Protein AF-A0A382GUJ1-F1 (afdb_monomer)

Radius of gyration: 20.46 Å; Cα contacts (8 Å, |Δi|>4): 20; chains: 1; bounding box: 42×28×60 Å

Sequence (124 aa):
MKSEKRFNHMLEGPVGSTLLRLAFPMMMGIVSVMLINIVDTFYIGQLGVRELAAISFTFPVISTLMSLAFGVGIGTSAVLSRAIGKGHLVRVRQLTTHSLLLIALGMVFISFLGMITLNPLFRA

Secondary structure (DSSP, 8-state):
-HHHHHHHHHHHS-HHHHHHHHHHHHHHHHHHHHHHHHHHHHHHHHH-HHHHHHHHHHHHHHHHHHHHHHHHHHHHHHHHHHHHHTT-HHHHHHHHHHHHHHHHHHHHHHHHHHHHHHHHHHH-

Structure (mmCIF, N/CA/C/O backbone):
data_AF-A0A382GUJ1-F1
#
_entry.id   AF-A0A382GUJ1-F1
#
loop_
_atom_site.group_PDB
_atom_site.id
_atom_site.type_symbol
_atom_site.label_atom_id
_atom_site.label_alt_id
_atom_site.label_comp_id
_atom_site.label_asym_id
_atom_site.label_entity_id
_atom_site.label_seq_id
_atom_site.pdbx_PDB_ins_code
_atom_site.Cartn_x
_atom_site.Cartn_y
_atom_site.Cartn_z
_atom_site.occupancy
_atom_site.B_iso_or_equiv
_atom_site.auth_seq_id
_atom_site.auth_comp_id
_atom_site.auth_asym_id
_atom_site.auth_atom_id
_atom_site.pdbx_PDB_model_num
ATOM 1 N N . MET A 1 1 ? -7.457 -7.057 29.401 1.00 40.75 1 MET A N 1
ATOM 2 C CA . MET A 1 1 ? -6.886 -6.035 30.311 1.00 40.75 1 MET A CA 1
ATOM 3 C C . MET A 1 1 ? -5.720 -5.199 29.751 1.00 40.75 1 MET A C 1
ATOM 5 O O . MET A 1 1 ? -5.622 -4.036 30.112 1.00 40.75 1 MET A O 1
ATOM 9 N N . LYS A 1 2 ? -4.827 -5.706 28.873 1.00 38.44 2 LYS A N 1
ATOM 10 C CA . LYS A 1 2 ? -3.727 -4.887 28.286 1.00 38.44 2 LYS A CA 1
ATOM 11 C C . LYS A 1 2 ? -4.183 -3.949 27.145 1.00 38.44 2 LYS A C 1
ATOM 13 O O . LYS A 1 2 ? -3.529 -2.947 26.880 1.00 38.44 2 LYS A O 1
ATOM 18 N N . SER A 1 3 ? -5.312 -4.269 26.503 1.00 48.16 3 SER A N 1
ATOM 19 C CA . SER A 1 3 ? -5.891 -3.496 25.392 1.00 48.16 3 SER A CA 1
ATOM 20 C C . SER A 1 3 ? -6.603 -2.214 25.847 1.00 48.16 3 SER A C 1
ATOM 22 O O . SER A 1 3 ? -6.451 -1.187 25.199 1.00 48.16 3 SER A O 1
ATOM 24 N N . GLU A 1 4 ? -7.310 -2.236 26.984 1.00 46.84 4 GLU A N 1
ATOM 25 C CA . GLU A 1 4 ? -8.018 -1.055 27.522 1.00 46.84 4 GLU A CA 1
ATOM 26 C C . GLU A 1 4 ? -7.060 0.063 27.941 1.00 46.84 4 GLU A C 1
ATOM 28 O O . GLU A 1 4 ? -7.284 1.222 27.614 1.00 46.84 4 GLU A O 1
ATOM 33 N N . LYS A 1 5 ? -5.924 -0.275 28.571 1.00 47.94 5 LYS A N 1
ATOM 34 C CA . LYS A 1 5 ? -4.928 0.731 28.982 1.00 47.94 5 LYS A CA 1
ATOM 35 C C . LYS A 1 5 ? -4.301 1.488 27.802 1.00 47.94 5 LYS A C 1
ATOM 37 O O . LYS A 1 5 ? -3.944 2.651 27.955 1.00 47.94 5 LYS A O 1
ATOM 42 N N . ARG A 1 6 ? -4.153 0.853 26.627 1.00 55.19 6 ARG A N 1
ATOM 43 C CA . ARG A 1 6 ? -3.667 1.530 25.407 1.00 55.19 6 ARG A CA 1
ATOM 44 C C . ARG A 1 6 ? -4.715 2.479 24.829 1.00 55.19 6 ARG A C 1
ATOM 46 O O . ARG A 1 6 ? -4.342 3.540 24.346 1.00 55.19 6 ARG A O 1
ATOM 53 N N . PHE A 1 7 ? -5.988 2.100 24.904 1.00 55.41 7 PHE A N 1
ATOM 54 C CA . PHE A 1 7 ? -7.103 2.900 24.404 1.00 55.41 7 PHE A CA 1
ATOM 55 C C . PHE A 1 7 ? -7.284 4.184 25.228 1.00 55.41 7 PHE A C 1
ATOM 57 O O . PHE A 1 7 ? -7.345 5.267 24.654 1.00 55.41 7 PHE A O 1
ATOM 64 N N . ASN A 1 8 ? -7.229 4.088 26.562 1.00 53.66 8 ASN A N 1
ATOM 65 C CA . ASN A 1 8 ? -7.333 5.260 27.444 1.00 53.66 8 ASN A CA 1
ATOM 66 C C . ASN A 1 8 ? -6.156 6.230 27.261 1.00 53.66 8 ASN A C 1
ATOM 68 O O . ASN A 1 8 ? -6.356 7.435 27.215 1.00 53.66 8 ASN A O 1
ATOM 72 N N . HIS A 1 9 ? -4.935 5.734 27.034 1.00 57.59 9 HIS A N 1
ATOM 73 C CA . HIS A 1 9 ? -3.781 6.605 26.778 1.00 57.59 9 HIS A CA 1
ATOM 74 C C . HIS A 1 9 ? -3.881 7.390 25.454 1.00 57.59 9 HIS A C 1
ATOM 76 O O . HIS A 1 9 ? -3.316 8.476 25.348 1.00 57.59 9 HIS A O 1
ATOM 82 N N . MET A 1 10 ? -4.603 6.870 24.452 1.00 60.84 10 MET A N 1
ATOM 83 C CA . MET A 1 10 ? -4.864 7.587 23.195 1.00 60.84 10 MET A CA 1
ATOM 84 C C . MET A 1 10 ? -5.943 8.672 23.341 1.00 60.84 10 MET A C 1
ATOM 86 O O . MET A 1 10 ? -5.961 9.598 22.535 1.00 60.84 10 MET A O 1
ATOM 90 N N . LEU A 1 11 ? -6.820 8.559 24.345 1.00 63.78 11 LEU A N 1
ATOM 91 C CA . LEU A 1 11 ? -7.940 9.475 24.592 1.00 63.78 11 LEU A CA 1
ATOM 92 C C . LEU A 1 11 ? -7.634 10.520 25.683 1.00 63.78 11 LEU A C 1
ATOM 94 O O . LEU A 1 11 ? -8.163 11.624 25.623 1.00 63.78 11 LEU A O 1
ATOM 98 N N . GLU A 1 12 ? -6.772 10.191 26.650 1.00 65.62 12 GLU A N 1
ATOM 99 C CA . GLU A 1 12 ? -6.479 11.021 27.835 1.00 65.62 12 GLU A CA 1
ATOM 100 C C . GLU A 1 12 ? -5.047 11.599 27.843 1.00 65.62 12 GLU A C 1
ATOM 102 O O . GLU A 1 12 ? -4.722 12.457 28.661 1.00 65.62 12 GLU A O 1
ATOM 107 N N . GLY A 1 13 ? -4.160 11.131 26.956 1.00 70.06 13 GLY A N 1
ATOM 108 C CA . GLY A 1 13 ? -2.767 11.585 26.880 1.00 70.06 13 GLY A CA 1
ATOM 109 C C . GLY A 1 13 ? -2.584 12.930 26.152 1.00 70.06 13 GLY A C 1
ATOM 110 O O . GLY A 1 13 ? -3.421 13.315 25.336 1.00 70.06 13 GLY A O 1
ATOM 111 N N . PRO A 1 14 ? -1.463 13.647 26.377 1.00 79.19 14 PRO A N 1
ATOM 112 C CA . PRO A 1 14 ? -1.177 14.907 25.691 1.00 79.19 14 PRO A CA 1
ATOM 113 C C . PRO A 1 14 ? -1.106 14.709 24.170 1.00 79.19 14 PRO A C 1
ATOM 115 O O . PRO A 1 14 ? -0.269 13.955 23.667 1.00 79.19 14 PRO A O 1
ATOM 118 N N . VAL A 1 15 ? -1.968 15.432 23.443 1.00 80.25 15 VAL A N 1
ATOM 119 C CA . VAL A 1 15 ? -2.210 15.287 21.994 1.00 80.25 15 VAL A CA 1
ATOM 120 C C . VAL A 1 15 ? -0.909 15.249 21.184 1.00 80.25 15 VAL A C 1
ATOM 122 O O . VAL A 1 15 ? -0.728 14.361 20.355 1.00 80.25 15 VAL A O 1
ATOM 125 N N . GLY A 1 16 ? 0.034 16.157 21.465 1.00 82.12 16 GLY A N 1
ATOM 126 C CA . GLY A 1 16 ? 1.301 16.249 20.731 1.00 82.12 16 GLY A CA 1
ATOM 127 C C . GLY A 1 16 ? 2.183 14.999 20.845 1.00 82.12 16 GLY A C 1
ATOM 128 O O . GLY A 1 16 ? 2.687 14.511 19.837 1.00 82.12 16 GLY A O 1
ATOM 129 N N . SER A 1 17 ? 2.331 14.437 22.050 1.00 81.31 17 SER A N 1
ATOM 130 C CA . SER A 1 17 ? 3.160 13.240 22.280 1.00 81.31 17 SER A CA 1
ATOM 131 C C . SER A 1 17 ? 2.521 11.987 21.674 1.00 81.31 17 SER A C 1
ATOM 133 O O . SER A 1 17 ? 3.196 11.181 21.029 1.00 81.31 17 SER A O 1
ATOM 135 N N . THR A 1 18 ? 1.199 11.854 21.808 1.00 82.12 18 THR A N 1
ATOM 136 C CA . THR A 1 18 ? 0.436 10.742 21.226 1.00 82.12 18 THR A CA 1
ATOM 137 C C . THR A 1 18 ? 0.499 10.760 19.699 1.00 82.12 18 THR A C 1
ATOM 139 O O . THR A 1 18 ? 0.758 9.721 19.088 1.00 82.12 18 THR A O 1
ATOM 142 N N . LEU A 1 19 ? 0.335 11.934 19.076 1.00 83.69 19 LEU A N 1
ATOM 143 C CA . LEU A 1 19 ? 0.473 12.093 17.628 1.00 83.69 19 LEU A CA 1
ATOM 144 C C . LEU A 1 19 ? 1.888 11.766 17.158 1.00 83.69 19 LEU A C 1
ATOM 146 O O . LEU A 1 19 ? 2.026 10.979 16.226 1.00 83.69 19 LEU A O 1
ATOM 150 N N . LEU A 1 20 ? 2.934 12.284 17.817 1.00 85.94 20 LEU A N 1
ATOM 151 C CA . LEU A 1 20 ? 4.319 11.969 17.444 1.00 85.94 20 LEU A CA 1
ATOM 152 C C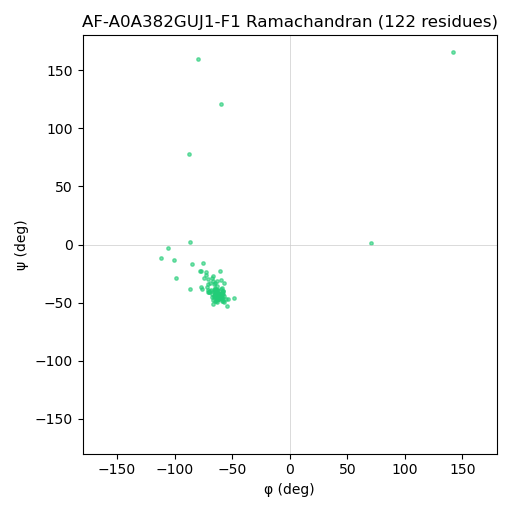 . LEU A 1 20 ? 4.596 10.464 17.512 1.00 85.94 20 LEU A C 1
ATOM 154 O O . LEU A 1 20 ? 5.218 9.903 16.613 1.00 85.94 20 LEU A O 1
ATOM 158 N N . ARG A 1 21 ? 4.103 9.791 18.556 1.00 86.06 21 ARG A N 1
ATOM 159 C CA . ARG A 1 21 ? 4.326 8.357 18.769 1.00 86.06 21 ARG A CA 1
ATOM 160 C C . ARG A 1 21 ? 3.636 7.474 17.726 1.00 86.06 21 ARG A C 1
ATOM 162 O O . ARG A 1 21 ? 4.121 6.378 17.457 1.00 86.06 21 ARG A O 1
ATOM 169 N N . LEU A 1 22 ? 2.522 7.931 17.154 1.00 86.12 22 LEU A N 1
ATOM 170 C CA . LEU A 1 22 ? 1.812 7.244 16.068 1.00 86.12 22 LEU A CA 1
ATOM 171 C C . LEU A 1 22 ? 2.367 7.625 14.689 1.00 86.12 22 LEU A C 1
ATOM 173 O O . LEU A 1 22 ? 2.494 6.766 13.818 1.00 86.12 22 LEU A O 1
ATOM 177 N N . ALA A 1 23 ? 2.731 8.893 14.498 1.00 88.44 23 ALA A N 1
ATOM 178 C CA . ALA A 1 23 ? 3.257 9.411 13.242 1.00 88.44 23 ALA A CA 1
ATOM 179 C C . ALA A 1 23 ? 4.673 8.902 12.958 1.00 88.44 23 ALA A C 1
ATOM 181 O O . ALA A 1 23 ? 4.974 8.560 11.821 1.00 88.44 23 ALA A O 1
ATOM 182 N N . PHE A 1 24 ? 5.535 8.795 13.972 1.00 91.31 24 PHE A N 1
ATOM 183 C CA . PHE A 1 24 ? 6.917 8.340 13.805 1.00 91.31 24 PHE A CA 1
ATOM 184 C C . PHE A 1 24 ? 7.048 6.969 13.109 1.00 91.31 24 PHE A C 1
ATOM 186 O O . PHE A 1 24 ? 7.734 6.895 12.086 1.00 91.31 24 PHE A O 1
ATOM 193 N N . PRO A 1 25 ? 6.377 5.890 13.566 1.00 90.88 25 PRO A N 1
ATOM 194 C CA . PRO A 1 25 ? 6.436 4.604 12.871 1.00 90.88 25 PRO A CA 1
ATOM 195 C C . PRO A 1 25 ? 5.803 4.656 11.473 1.00 90.88 25 PRO A C 1
ATOM 197 O O . PRO A 1 25 ? 6.287 3.988 10.563 1.00 90.88 25 PRO A O 1
ATOM 200 N N . MET A 1 26 ? 4.762 5.471 11.273 1.00 91.62 26 MET A N 1
ATOM 201 C CA . MET A 1 26 ? 4.142 5.650 9.958 1.00 91.62 26 MET A CA 1
ATOM 202 C C . MET A 1 26 ? 5.099 6.330 8.968 1.00 91.62 26 MET A C 1
ATOM 204 O O . MET A 1 26 ? 5.252 5.854 7.845 1.00 91.62 26 MET A O 1
ATOM 208 N N . MET A 1 27 ? 5.793 7.390 9.393 1.00 94.19 27 MET A N 1
ATOM 209 C CA . MET A 1 27 ? 6.798 8.085 8.583 1.00 94.19 27 MET A CA 1
ATOM 210 C C . MET A 1 27 ? 7.950 7.157 8.207 1.00 94.19 27 MET A C 1
ATOM 212 O O . MET A 1 27 ? 8.318 7.098 7.038 1.00 94.19 27 MET A O 1
ATOM 216 N N . MET A 1 28 ? 8.470 6.378 9.162 1.00 95.12 28 MET A N 1
ATOM 217 C CA . MET A 1 28 ? 9.499 5.371 8.881 1.00 95.12 28 MET A CA 1
ATOM 218 C C . MET A 1 28 ? 9.036 4.349 7.834 1.00 95.12 28 MET A C 1
ATOM 220 O O . MET A 1 28 ? 9.805 3.987 6.943 1.00 95.12 28 MET A O 1
ATOM 224 N N . GLY A 1 29 ? 7.771 3.918 7.897 1.00 93.88 29 GLY A N 1
ATOM 225 C CA . GLY A 1 29 ? 7.186 3.026 6.894 1.00 93.88 29 GLY A CA 1
ATOM 226 C C . GLY A 1 29 ? 7.157 3.652 5.499 1.00 93.88 29 GLY A C 1
ATOM 227 O O . GLY A 1 29 ? 7.598 3.025 4.539 1.00 93.88 29 GLY A O 1
ATOM 228 N N . ILE A 1 30 ? 6.711 4.906 5.387 1.00 94.00 30 ILE A N 1
ATOM 229 C CA . ILE A 1 30 ? 6.665 5.628 4.105 1.00 94.00 30 ILE A CA 1
ATOM 230 C C . ILE A 1 30 ? 8.078 5.830 3.542 1.00 94.00 30 ILE A C 1
ATOM 232 O O . ILE A 1 30 ? 8.308 5.541 2.370 1.00 94.00 30 ILE A O 1
ATOM 236 N N . VAL A 1 31 ? 9.042 6.248 4.369 1.00 96.25 31 VAL A N 1
ATOM 237 C CA . VAL A 1 31 ? 10.451 6.386 3.961 1.00 96.25 31 VAL A CA 1
ATOM 238 C C . VAL A 1 31 ? 11.006 5.055 3.456 1.00 96.25 31 VAL A C 1
ATOM 240 O O . VAL A 1 31 ? 11.655 5.022 2.415 1.00 96.25 31 VAL A O 1
ATOM 243 N N . SER A 1 32 ? 10.700 3.947 4.134 1.00 96.00 32 SER A N 1
ATOM 244 C CA . SER A 1 32 ? 11.131 2.611 3.702 1.00 96.00 32 SER A CA 1
ATOM 245 C C . SER A 1 32 ? 10.571 2.248 2.324 1.00 96.00 32 SER A C 1
ATOM 247 O O . SER A 1 32 ? 11.311 1.765 1.471 1.00 96.00 32 SER A O 1
ATOM 249 N N . VAL A 1 33 ? 9.290 2.539 2.069 1.00 93.38 33 VAL A N 1
ATOM 250 C CA . VAL A 1 33 ? 8.675 2.330 0.747 1.00 93.38 33 VAL A CA 1
ATOM 251 C C . VAL A 1 33 ? 9.368 3.183 -0.317 1.00 93.38 33 VAL A C 1
ATOM 253 O O . VAL A 1 33 ? 9.661 2.686 -1.402 1.00 93.38 33 VAL A O 1
ATOM 256 N N . MET A 1 34 ? 9.678 4.448 -0.026 1.00 94.50 34 MET A N 1
ATOM 257 C CA . MET A 1 34 ? 10.385 5.314 -0.977 1.00 94.50 34 MET A CA 1
ATOM 258 C C . MET A 1 34 ? 11.804 4.811 -1.274 1.00 94.50 34 MET A C 1
ATOM 260 O O . MET A 1 34 ? 12.212 4.810 -2.433 1.00 94.50 34 MET A O 1
ATOM 264 N N . LEU A 1 35 ? 12.531 4.330 -0.262 1.00 95.62 35 LEU A N 1
ATOM 265 C CA . LEU A 1 35 ? 13.857 3.733 -0.444 1.00 95.62 35 LEU A CA 1
ATOM 266 C C . LEU A 1 35 ? 13.802 2.491 -1.336 1.00 95.62 35 LEU A C 1
ATOM 268 O O . LEU A 1 35 ? 14.636 2.360 -2.227 1.00 95.62 35 LEU A O 1
ATOM 272 N N . ILE A 1 36 ? 12.803 1.625 -1.149 1.00 93.75 36 ILE A N 1
ATOM 273 C CA . ILE A 1 36 ? 12.595 0.455 -2.015 1.00 93.75 36 ILE A CA 1
ATOM 274 C C . ILE A 1 36 ? 12.389 0.890 -3.470 1.00 93.75 36 ILE A C 1
ATOM 276 O O . ILE A 1 36 ? 13.056 0.360 -4.347 1.00 93.75 36 ILE A O 1
ATOM 280 N N . ASN A 1 37 ? 11.571 1.916 -3.732 1.00 90.8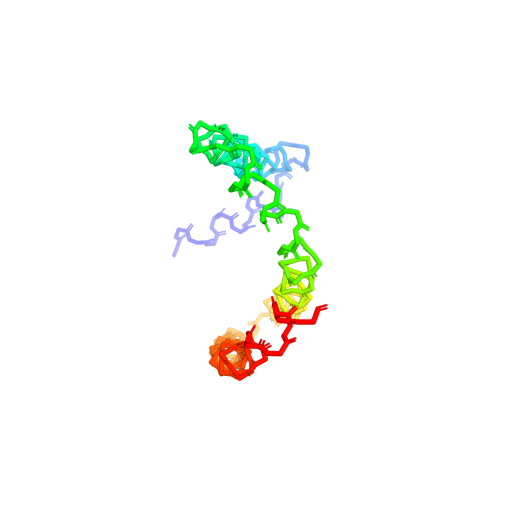1 37 ASN A N 1
ATOM 281 C CA . ASN A 1 37 ? 11.365 2.413 -5.101 1.00 90.81 37 ASN A CA 1
ATOM 282 C C . ASN A 1 37 ? 12.673 2.899 -5.760 1.00 90.81 37 ASN A C 1
ATOM 284 O O . ASN A 1 37 ? 12.887 2.676 -6.954 1.00 90.81 37 ASN A O 1
ATOM 288 N N . ILE A 1 38 ? 13.557 3.552 -4.995 1.00 92.12 38 ILE A N 1
ATOM 289 C CA . ILE A 1 38 ? 14.875 3.988 -5.488 1.00 92.12 38 ILE A CA 1
ATOM 290 C C . ILE A 1 38 ? 15.755 2.777 -5.795 1.00 92.12 38 ILE A C 1
ATOM 292 O O . ILE A 1 38 ? 16.364 2.716 -6.861 1.00 92.12 38 ILE A O 1
ATOM 296 N N . VAL A 1 39 ? 15.818 1.822 -4.867 1.00 93.75 39 VAL A N 1
ATOM 297 C CA . VAL A 1 39 ? 16.625 0.607 -5.005 1.00 93.75 39 VAL A CA 1
ATOM 298 C C . VAL A 1 39 ? 16.160 -0.220 -6.205 1.00 93.75 39 VAL A C 1
ATOM 300 O O . VAL A 1 39 ? 16.993 -0.604 -7.024 1.00 93.75 39 VAL A O 1
ATOM 303 N N . ASP A 1 40 ? 14.853 -0.417 -6.371 1.00 89.25 40 ASP A N 1
ATOM 304 C CA . ASP A 1 40 ? 14.268 -1.128 -7.511 1.00 89.25 40 ASP A CA 1
ATOM 305 C C . ASP A 1 40 ? 14.639 -0.447 -8.832 1.00 89.25 40 ASP A C 1
ATOM 307 O O . ASP A 1 40 ? 15.148 -1.088 -9.750 1.00 89.25 40 ASP A O 1
ATOM 311 N N . THR A 1 41 ? 14.467 0.876 -8.913 1.00 86.88 41 THR A N 1
ATOM 312 C CA . THR A 1 41 ? 14.816 1.645 -10.119 1.00 86.88 41 THR A CA 1
ATOM 313 C C . THR A 1 41 ? 16.314 1.565 -10.423 1.00 86.88 41 THR A C 1
ATOM 315 O O . THR A 1 41 ? 16.702 1.438 -11.583 1.00 86.88 41 THR A O 1
ATOM 318 N N . PHE A 1 42 ? 17.165 1.601 -9.395 1.00 89.88 42 PHE A N 1
ATOM 319 C CA . PHE A 1 42 ? 18.614 1.482 -9.541 1.00 89.88 42 PHE A CA 1
ATOM 320 C C . PHE A 1 42 ? 19.025 0.110 -10.086 1.00 89.88 42 PHE A C 1
ATOM 322 O O . PHE A 1 42 ? 19.782 0.044 -11.056 1.00 89.88 42 PHE A O 1
ATOM 329 N N . TYR A 1 43 ? 18.501 -0.980 -9.516 1.00 89.12 43 TYR A N 1
ATOM 330 C CA . TYR A 1 43 ? 18.791 -2.332 -9.999 1.00 89.12 43 TYR A CA 1
ATOM 331 C C . TYR A 1 43 ? 18.257 -2.565 -11.411 1.00 89.12 43 TYR A C 1
ATOM 333 O O . TYR A 1 43 ? 18.951 -3.166 -12.229 1.00 89.12 43 TYR A O 1
ATOM 341 N N . ILE A 1 44 ? 17.070 -2.053 -11.740 1.00 86.38 44 ILE A N 1
ATOM 342 C CA . ILE A 1 44 ? 16.534 -2.211 -13.096 1.00 86.38 44 ILE A CA 1
ATOM 343 C C . ILE A 1 44 ? 17.316 -1.348 -14.097 1.00 86.38 44 ILE A C 1
ATOM 345 O O . ILE A 1 44 ? 17.584 -1.787 -15.213 1.00 86.38 44 ILE A O 1
ATOM 349 N N . GLY A 1 45 ? 17.788 -0.171 -13.683 1.00 85.56 45 GLY A N 1
ATOM 350 C CA . GLY A 1 45 ? 18.704 0.646 -14.479 1.00 85.56 45 GLY A CA 1
ATOM 351 C C . GLY A 1 45 ? 20.025 -0.061 -14.812 1.00 85.56 45 GLY A C 1
ATOM 352 O O . GLY A 1 45 ? 20.577 0.176 -15.886 1.00 85.56 45 GLY A O 1
ATOM 353 N N . GLN A 1 46 ? 20.508 -0.967 -13.951 1.00 87.38 46 GLN A N 1
ATOM 354 C CA . GLN A 1 46 ? 21.694 -1.788 -14.240 1.00 87.38 46 GLN A CA 1
ATOM 355 C C . GLN A 1 46 ? 21.443 -2.886 -15.283 1.00 87.38 46 GLN A C 1
ATOM 357 O O . GLN A 1 46 ? 22.394 -3.320 -15.930 1.00 87.38 46 GLN A O 1
ATOM 362 N N . LEU A 1 47 ? 20.195 -3.331 -15.468 1.00 85.69 47 LEU A N 1
ATOM 363 C CA . LEU A 1 47 ? 19.848 -4.344 -16.474 1.00 85.69 47 LEU A CA 1
ATOM 364 C C . LEU A 1 47 ? 19.902 -3.786 -17.903 1.00 85.69 47 LEU A C 1
ATOM 366 O O . LEU A 1 47 ? 20.159 -4.536 -18.841 1.00 85.69 47 LEU A O 1
ATOM 370 N N . GLY A 1 48 ? 19.712 -2.474 -18.070 1.00 84.00 48 GLY A N 1
ATOM 371 C CA . GLY A 1 48 ? 19.859 -1.784 -19.348 1.00 84.00 48 GLY A CA 1
ATOM 372 C C . GLY A 1 48 ? 18.816 -0.691 -19.576 1.00 84.00 48 GLY A C 1
ATOM 373 O O . GLY A 1 48 ? 17.781 -0.616 -18.916 1.00 84.00 48 GLY A O 1
ATOM 374 N N . VAL A 1 49 ? 19.076 0.166 -20.568 1.00 81.75 49 VAL A N 1
ATOM 375 C CA . VAL A 1 49 ? 18.201 1.307 -20.902 1.00 81.75 49 VAL A CA 1
ATOM 376 C C . VAL A 1 49 ? 16.837 0.851 -21.434 1.00 81.75 49 VAL A C 1
ATOM 378 O O . VAL A 1 49 ? 15.832 1.503 -21.161 1.00 81.75 49 VAL A O 1
ATOM 381 N N . ARG A 1 50 ? 16.775 -0.276 -22.163 1.00 80.50 50 ARG A N 1
ATOM 382 C CA . ARG A 1 50 ? 15.500 -0.847 -22.641 1.00 80.50 50 ARG A CA 1
ATOM 383 C C . ARG A 1 50 ? 14.603 -1.283 -21.487 1.00 80.50 50 ARG A C 1
ATOM 385 O O . ARG A 1 50 ? 13.404 -1.023 -21.520 1.00 80.50 50 ARG A O 1
ATOM 392 N N . GLU A 1 51 ? 15.198 -1.849 -20.447 1.00 80.31 51 GLU A N 1
ATOM 393 C CA . GLU A 1 51 ? 14.460 -2.447 -19.335 1.00 80.31 51 GLU A CA 1
ATOM 394 C C . GLU A 1 51 ? 13.932 -1.343 -18.417 1.00 80.31 51 GLU A C 1
ATOM 396 O O . GLU A 1 51 ? 12.782 -1.380 -17.979 1.00 80.31 51 GLU A O 1
A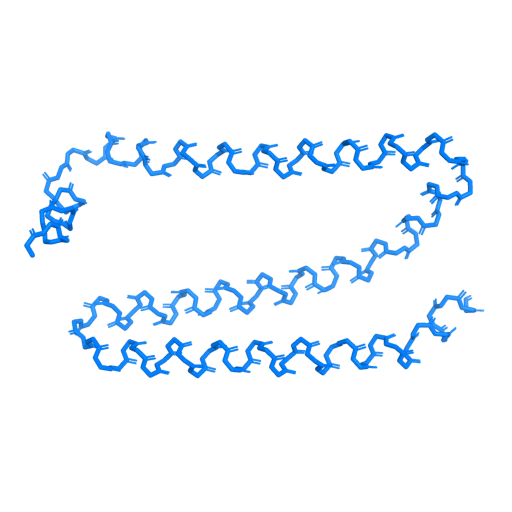TOM 401 N N . LEU A 1 52 ? 14.722 -0.280 -18.243 1.00 80.00 52 LEU A N 1
ATOM 402 C CA . LEU A 1 52 ? 14.279 0.951 -17.595 1.00 80.00 52 LEU A CA 1
ATOM 403 C C . LEU A 1 52 ? 13.175 1.673 -18.395 1.00 80.00 52 LEU A C 1
ATOM 405 O O . LEU A 1 52 ? 12.211 2.168 -17.809 1.00 80.00 52 LEU A O 1
ATOM 409 N N . ALA A 1 53 ? 13.273 1.712 -19.729 1.00 80.62 53 ALA A N 1
ATOM 410 C CA . ALA A 1 53 ? 12.238 2.299 -20.582 1.00 80.62 53 ALA A CA 1
ATOM 411 C C . ALA A 1 53 ? 10.916 1.515 -20.503 1.00 80.62 53 ALA A C 1
ATOM 413 O O . ALA A 1 53 ? 9.848 2.126 -20.447 1.00 80.62 53 ALA A O 1
ATOM 414 N N . ALA A 1 54 ? 10.977 0.183 -20.416 1.00 82.00 54 ALA A N 1
ATOM 415 C CA . ALA A 1 54 ? 9.800 -0.666 -20.251 1.00 82.00 54 ALA A CA 1
ATOM 416 C C . ALA A 1 54 ? 9.005 -0.329 -18.976 1.00 82.00 54 ALA A C 1
ATOM 418 O O . ALA A 1 54 ? 7.778 -0.289 -19.032 1.00 82.00 54 ALA A O 1
ATOM 419 N N . ILE A 1 55 ? 9.669 0.013 -17.862 1.00 82.12 55 ILE A N 1
ATOM 420 C CA . ILE A 1 55 ? 8.992 0.443 -16.619 1.00 82.12 55 ILE A CA 1
ATOM 421 C C . ILE A 1 55 ? 8.103 1.668 -16.852 1.00 82.12 55 ILE A C 1
ATOM 423 O O . ILE A 1 55 ? 7.001 1.756 -16.308 1.00 82.12 55 ILE A O 1
ATOM 427 N N . SER A 1 56 ? 8.574 2.624 -17.657 1.00 81.94 56 SER A N 1
ATOM 428 C CA . SER A 1 56 ? 7.818 3.849 -17.933 1.00 81.94 56 SER A CA 1
ATOM 429 C C . SER A 1 56 ? 6.543 3.562 -18.733 1.00 81.94 56 SER A C 1
ATOM 431 O O . SER A 1 56 ? 5.529 4.219 -18.507 1.00 81.94 56 SER A O 1
ATOM 433 N N . PHE A 1 57 ? 6.545 2.535 -19.591 1.00 82.75 57 PHE A N 1
ATOM 434 C CA . PHE A 1 57 ? 5.332 2.066 -20.272 1.00 82.75 57 PHE A CA 1
ATOM 435 C C . PHE A 1 57 ? 4.336 1.404 -19.314 1.00 82.75 57 PHE A C 1
ATOM 437 O O . PHE A 1 57 ? 3.126 1.549 -19.482 1.00 82.75 57 PHE A O 1
ATOM 444 N N . THR A 1 58 ? 4.812 0.728 -18.267 1.00 83.81 58 THR A N 1
ATOM 445 C CA . THR A 1 58 ? 3.950 0.134 -17.234 1.00 83.81 58 THR A CA 1
ATOM 446 C C . THR A 1 58 ? 3.372 1.171 -16.266 1.00 83.81 58 THR A C 1
ATOM 448 O O . THR A 1 58 ? 2.415 0.870 -15.548 1.00 83.81 58 THR A O 1
ATOM 451 N N . PHE A 1 59 ? 3.920 2.390 -16.224 1.00 84.06 59 PHE A N 1
ATOM 452 C CA . PHE A 1 59 ? 3.572 3.402 -15.224 1.00 84.06 59 PHE A CA 1
ATOM 453 C C . PHE A 1 59 ? 2.068 3.737 -15.151 1.00 84.06 59 PHE A C 1
ATOM 455 O O . PHE A 1 59 ? 1.525 3.712 -14.043 1.00 84.06 59 PHE A O 1
ATOM 462 N N . PRO A 1 60 ? 1.340 3.981 -16.263 1.00 83.94 60 PRO A N 1
ATOM 463 C CA . PRO A 1 60 ? -0.098 4.270 -16.208 1.00 83.94 60 PRO A CA 1
ATOM 464 C C . PRO A 1 60 ? -0.918 3.101 -15.647 1.00 83.94 60 PRO A C 1
ATOM 466 O O . PRO A 1 60 ? -1.885 3.306 -14.908 1.00 83.94 60 PRO A O 1
ATOM 469 N N . VAL A 1 61 ? -0.506 1.868 -15.955 1.00 85.38 61 VAL A N 1
ATOM 470 C CA . VAL A 1 61 ? -1.153 0.645 -15.464 1.00 85.38 61 VAL A CA 1
ATOM 471 C C . VAL A 1 61 ? -0.962 0.526 -13.959 1.00 85.38 61 VAL A C 1
ATOM 473 O O . VAL A 1 61 ? -1.939 0.399 -13.221 1.00 85.38 61 VAL A O 1
ATOM 476 N N . ILE A 1 62 ? 0.284 0.639 -13.491 1.00 86.25 62 ILE A N 1
ATOM 477 C CA . ILE A 1 62 ? 0.615 0.583 -12.063 1.00 86.25 62 ILE A CA 1
ATOM 478 C C . ILE A 1 62 ? -0.100 1.711 -11.311 1.00 86.25 62 ILE A 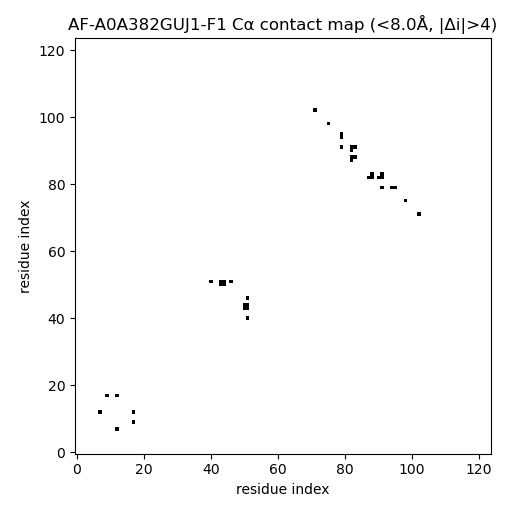C 1
ATOM 480 O O . ILE A 1 62 ? -0.691 1.462 -10.264 1.00 86.25 62 ILE A O 1
ATOM 484 N N . SER A 1 63 ? -0.119 2.929 -11.857 1.00 88.50 63 SER A N 1
ATOM 485 C CA . SER A 1 63 ? -0.810 4.078 -11.261 1.00 88.50 63 SER A CA 1
ATOM 486 C C . SER A 1 63 ? -2.314 3.829 -11.096 1.00 88.50 63 SER A C 1
ATOM 488 O O . SER A 1 63 ? -2.869 4.061 -10.019 1.00 88.50 63 SER A O 1
ATOM 490 N N . THR A 1 64 ? -2.967 3.271 -12.119 1.00 87.44 64 THR A N 1
ATOM 491 C CA . THR A 1 64 ? -4.398 2.928 -12.077 1.00 87.44 64 THR A CA 1
ATOM 492 C C . THR A 1 64 ? -4.683 1.865 -11.016 1.00 87.44 64 THR A C 1
ATOM 494 O O . THR A 1 64 ? -5.606 2.012 -10.212 1.00 87.44 64 THR A O 1
ATOM 497 N N . LEU A 1 65 ? -3.856 0.818 -10.961 1.00 87.56 65 LEU A N 1
ATOM 498 C CA . LEU A 1 65 ? -3.973 -0.242 -9.959 1.00 87.56 65 LEU A CA 1
ATOM 499 C C . LEU A 1 65 ? -3.758 0.286 -8.535 1.00 87.56 65 LEU A C 1
ATOM 501 O O . LEU A 1 65 ? -4.533 -0.041 -7.635 1.00 87.56 65 LEU A O 1
ATOM 505 N N . MET A 1 66 ? -2.754 1.141 -8.334 1.00 89.38 66 MET A N 1
ATOM 506 C CA . MET A 1 66 ? -2.471 1.776 -7.044 1.00 89.38 66 MET A CA 1
ATOM 507 C C . MET A 1 66 ? -3.610 2.702 -6.609 1.00 89.38 66 MET A C 1
ATOM 509 O O . MET A 1 66 ? -4.009 2.668 -5.447 1.00 89.38 66 MET A O 1
ATOM 513 N N . SER A 1 67 ? -4.187 3.477 -7.533 1.00 90.62 67 SER A N 1
ATOM 514 C CA . SER A 1 67 ? -5.351 4.332 -7.263 1.00 90.62 67 SER A CA 1
ATOM 515 C C . SER A 1 67 ? -6.548 3.518 -6.765 1.00 90.62 67 SER A C 1
ATOM 517 O O . SER A 1 67 ? -7.135 3.845 -5.730 1.00 90.62 67 SER A O 1
ATOM 519 N N . LEU A 1 68 ? -6.861 2.405 -7.436 1.00 89.56 68 LEU A N 1
ATOM 520 C CA . LEU A 1 68 ? -7.925 1.492 -7.012 1.00 89.56 68 LEU A CA 1
ATOM 521 C C . LEU A 1 68 ? -7.623 0.863 -5.646 1.00 89.56 68 LEU A C 1
ATOM 523 O O . LEU A 1 68 ? -8.492 0.842 -4.771 1.00 89.56 68 LEU A O 1
ATOM 527 N N . ALA A 1 69 ? -6.390 0.395 -5.434 1.00 88.06 69 ALA A N 1
ATOM 528 C CA . ALA A 1 69 ? -5.966 -0.201 -4.170 1.00 88.06 69 ALA A CA 1
ATOM 529 C C . ALA A 1 69 ? -6.086 0.792 -3.001 1.00 88.06 69 ALA A C 1
ATOM 531 O O . ALA A 1 69 ? -6.649 0.456 -1.954 1.00 88.06 69 ALA A O 1
ATOM 532 N N . PHE A 1 70 ? -5.626 2.032 -3.186 1.00 90.06 70 PHE A N 1
ATOM 533 C CA . PHE A 1 70 ? -5.778 3.093 -2.193 1.00 90.06 70 PHE A CA 1
ATOM 534 C C . PHE A 1 70 ? -7.242 3.466 -1.975 1.00 90.06 70 PHE A C 1
ATOM 536 O O . PHE A 1 70 ? -7.657 3.592 -0.824 1.00 90.06 70 PHE A O 1
ATOM 543 N N . GLY A 1 71 ? -8.049 3.571 -3.032 1.00 90.69 71 GLY A N 1
ATOM 544 C CA . GLY A 1 71 ? -9.478 3.867 -2.921 1.00 90.69 71 GLY A CA 1
ATOM 545 C C . GLY A 1 71 ? -10.216 2.852 -2.045 1.00 90.69 71 GLY A C 1
ATOM 546 O O . GLY A 1 71 ? -10.911 3.228 -1.096 1.00 90.69 71 GLY A O 1
ATOM 547 N N . VAL A 1 72 ? -10.007 1.558 -2.297 1.00 89.38 72 VAL A N 1
ATOM 548 C CA . VAL A 1 72 ? -10.640 0.488 -1.512 1.00 89.38 72 VAL A CA 1
ATOM 549 C C . VAL A 1 72 ? -10.066 0.414 -0.092 1.00 89.38 72 VAL A C 1
ATOM 551 O O . VAL A 1 72 ? -10.828 0.253 0.868 1.00 89.38 72 VAL A O 1
ATOM 554 N N . GLY A 1 73 ? -8.750 0.571 0.073 1.00 89.00 73 GLY A N 1
ATOM 555 C CA . GLY A 1 73 ? -8.090 0.542 1.381 1.00 89.00 73 GLY A CA 1
ATOM 556 C C . GLY A 1 73 ? -8.543 1.681 2.299 1.00 89.00 73 GLY A C 1
ATOM 557 O O . GLY A 1 73 ? -8.960 1.443 3.437 1.00 89.00 73 GLY A O 1
ATOM 558 N N . ILE A 1 74 ? -8.538 2.915 1.788 1.00 90.81 74 ILE A N 1
ATOM 559 C CA . ILE A 1 74 ? -8.982 4.108 2.521 1.00 90.81 74 ILE A CA 1
ATOM 560 C C . ILE A 1 74 ? -10.487 4.023 2.809 1.00 90.81 74 ILE A C 1
ATOM 562 O O . ILE A 1 74 ? -10.907 4.259 3.945 1.00 90.81 74 ILE A O 1
ATOM 566 N N . GLY A 1 75 ? -11.300 3.620 1.826 1.00 89.75 75 GLY A N 1
ATOM 567 C CA . GLY A 1 75 ? -12.747 3.460 1.994 1.00 89.75 75 GLY A CA 1
ATOM 568 C C . GLY A 1 75 ? -13.111 2.427 3.065 1.00 89.75 75 GLY A C 1
ATOM 569 O O . GLY A 1 75 ? -13.941 2.696 3.940 1.00 89.75 75 GLY A O 1
ATOM 570 N N . THR A 1 76 ? -12.435 1.277 3.057 1.00 88.62 76 THR A N 1
ATOM 571 C CA . THR A 1 76 ? -12.610 0.224 4.069 1.00 88.62 76 THR A CA 1
ATOM 572 C C . THR A 1 76 ? -12.211 0.718 5.455 1.00 88.62 76 THR A C 1
ATOM 574 O O . THR A 1 76 ? -12.978 0.555 6.405 1.00 88.62 76 THR A O 1
ATOM 577 N N . SER A 1 77 ? -11.055 1.380 5.576 1.00 89.19 77 SER A N 1
ATOM 578 C CA . SER A 1 77 ? -10.591 1.960 6.841 1.00 89.19 77 SER A CA 1
ATOM 579 C C . SER A 1 77 ? -11.589 2.982 7.402 1.00 89.19 77 SER A C 1
ATOM 581 O O . SER A 1 77 ? -11.911 2.949 8.591 1.00 89.19 77 SER A O 1
ATOM 583 N N . ALA A 1 78 ? -12.177 3.829 6.550 1.00 89.56 78 ALA A N 1
ATOM 584 C CA . ALA A 1 78 ? -13.180 4.811 6.959 1.00 89.56 78 ALA A CA 1
ATOM 585 C C . ALA A 1 78 ? -14.480 4.162 7.473 1.00 89.56 78 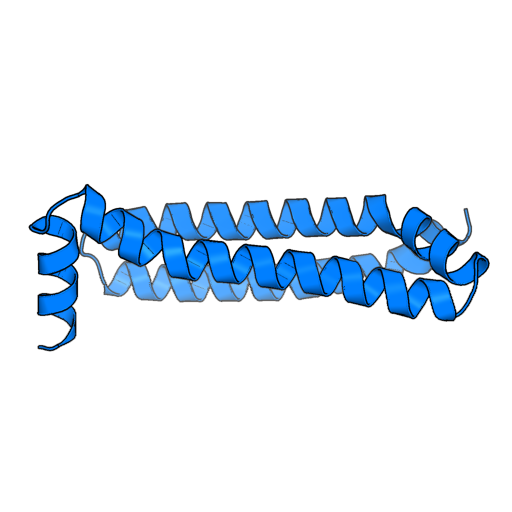ALA A C 1
ATOM 587 O O . ALA A 1 78 ? -15.026 4.585 8.497 1.00 89.56 78 ALA A O 1
ATOM 588 N N . VAL A 1 79 ? -14.983 3.126 6.791 1.00 87.44 79 VAL A N 1
ATOM 589 C CA . VAL A 1 79 ? -16.166 2.367 7.244 1.00 87.44 79 VAL A CA 1
ATOM 590 C C . VAL A 1 79 ? -15.873 1.652 8.563 1.00 87.44 79 VAL A C 1
ATOM 592 O O . VAL A 1 79 ? -16.693 1.698 9.485 1.00 87.44 79 VAL A O 1
ATOM 595 N N . LEU A 1 80 ? -14.696 1.037 8.672 1.00 87.31 80 LEU A N 1
ATOM 596 C CA . LEU A 1 80 ? -14.289 0.287 9.851 1.00 87.31 80 LEU A CA 1
ATOM 597 C C . LEU A 1 80 ? -14.084 1.200 11.066 1.00 87.31 80 LEU A C 1
ATOM 599 O O . LEU A 1 80 ? -14.586 0.892 12.143 1.00 87.31 80 LEU A O 1
ATOM 603 N N . SER A 1 81 ? -13.445 2.358 10.881 1.00 87.25 81 SER A N 1
ATOM 604 C CA . SER A 1 81 ? -13.262 3.381 11.919 1.00 87.25 81 SER A CA 1
ATOM 605 C C . SER A 1 81 ? -14.602 3.844 12.502 1.00 87.25 81 SER A C 1
ATOM 607 O O . SER A 1 81 ? -14.782 3.859 13.722 1.00 87.25 81 SER A O 1
ATOM 609 N N . ARG A 1 82 ? -15.607 4.100 11.647 1.00 86.25 82 ARG A N 1
ATOM 610 C CA . ARG A 1 82 ? -16.969 4.438 12.103 1.00 86.25 82 ARG A CA 1
ATOM 611 C C . ARG A 1 82 ? -17.631 3.306 12.890 1.00 86.25 82 ARG A C 1
ATOM 613 O O . ARG A 1 82 ? -18.341 3.576 13.855 1.00 86.25 82 ARG A O 1
ATOM 620 N N . ALA A 1 83 ? -17.439 2.051 12.484 1.00 85.25 83 ALA A N 1
ATOM 621 C CA . ALA A 1 83 ? -18.002 0.899 13.189 1.00 85.25 83 ALA A CA 1
ATOM 622 C C . ALA A 1 83 ? -17.331 0.670 14.555 1.00 85.25 83 ALA A C 1
ATOM 624 O O . ALA A 1 83 ? -18.026 0.394 15.533 1.00 85.25 83 ALA A O 1
ATOM 625 N N . ILE A 1 84 ? -16.006 0.843 14.628 1.00 85.56 84 ILE A N 1
ATOM 626 C CA . ILE A 1 84 ? -15.225 0.783 15.871 1.00 85.56 84 ILE A CA 1
ATOM 627 C C . ILE A 1 84 ? -15.683 1.885 16.832 1.00 85.56 84 ILE A C 1
ATOM 629 O O . ILE A 1 84 ? -15.972 1.594 17.991 1.00 85.56 84 ILE A O 1
ATOM 633 N N . GLY A 1 85 ? -15.846 3.120 16.344 1.00 83.88 85 GLY A N 1
ATOM 634 C CA . GLY A 1 85 ? -16.324 4.248 17.152 1.00 83.88 85 GLY A CA 1
ATOM 635 C C . GLY A 1 85 ? -17.730 4.058 17.740 1.00 83.88 85 GLY A C 1
ATOM 636 O O . GLY A 1 85 ? -18.049 4.653 18.761 1.00 83.88 85 GLY A O 1
ATOM 637 N N . LYS A 1 86 ? -18.564 3.192 17.145 1.00 86.00 86 LYS A N 1
ATOM 638 C CA . LYS A 1 86 ? -19.906 2.842 17.651 1.00 86.00 86 LYS A CA 1
ATOM 639 C C . LYS A 1 86 ? -19.914 1.700 18.680 1.00 86.00 86 LYS A C 1
ATOM 641 O O . LYS A 1 86 ? -20.999 1.262 19.054 1.00 86.00 86 LYS A O 1
ATOM 646 N N . GLY A 1 87 ? -18.763 1.149 19.076 1.00 81.00 87 GLY A N 1
ATOM 647 C CA . GLY A 1 87 ? -18.650 0.113 20.120 1.00 81.00 87 GLY A CA 1
ATOM 648 C C . GLY A 1 87 ? -19.186 -1.285 19.763 1.00 81.00 87 GLY A C 1
ATOM 649 O O . GLY A 1 87 ? -19.122 -2.202 20.578 1.00 81.00 87 GLY A O 1
ATOM 650 N N . HIS A 1 88 ? -19.688 -1.502 18.543 1.00 81.88 88 HIS A N 1
ATOM 651 C CA . HIS A 1 88 ? -20.311 -2.767 18.136 1.00 81.88 88 HIS A CA 1
ATOM 652 C C . HIS A 1 88 ? -19.286 -3.777 17.595 1.00 81.88 88 HIS A C 1
ATOM 654 O O . HIS A 1 88 ? -19.194 -4.003 16.386 1.00 81.88 88 HIS A O 1
ATOM 660 N N . LEU A 1 89 ? -18.534 -4.434 18.483 1.00 79.81 89 LEU A N 1
ATOM 661 C CA . LEU A 1 89 ? -17.440 -5.349 18.107 1.00 79.81 89 LEU A CA 1
ATOM 662 C C . LEU A 1 89 ? -17.861 -6.514 17.187 1.00 79.81 89 LEU A C 1
ATOM 664 O O . LEU A 1 89 ? -17.095 -6.909 16.308 1.00 79.81 89 LEU A O 1
ATOM 668 N N . VAL A 1 90 ? -19.086 -7.035 17.327 1.00 86.00 90 VAL A N 1
ATOM 669 C CA . VAL A 1 90 ? -19.618 -8.090 16.438 1.00 86.00 90 VAL A CA 1
ATOM 670 C C . VAL A 1 90 ? -19.772 -7.574 15.005 1.00 86.00 90 VAL A C 1
ATOM 672 O O . VAL A 1 90 ? -19.349 -8.231 14.052 1.00 86.00 90 VAL A O 1
ATOM 675 N N . ARG A 1 91 ? -20.314 -6.359 14.853 1.00 81.88 91 ARG A N 1
ATOM 676 C CA . ARG A 1 91 ? -20.483 -5.691 13.557 1.00 81.88 91 ARG A CA 1
ATOM 677 C C . ARG A 1 91 ? -19.129 -5.353 12.936 1.00 81.88 91 ARG A C 1
ATOM 679 O O . ARG A 1 91 ? -18.964 -5.531 11.736 1.00 81.88 91 ARG A O 1
ATOM 686 N N . VAL A 1 92 ? -18.160 -4.921 13.748 1.00 85.31 92 VAL A N 1
ATOM 687 C CA . VAL A 1 92 ? -16.773 -4.675 13.315 1.00 85.31 92 VAL A CA 1
ATOM 688 C C . VAL A 1 92 ? -16.171 -5.947 12.723 1.00 85.31 92 VAL A C 1
ATOM 690 O O . VAL A 1 92 ? -15.659 -5.903 11.612 1.00 85.31 92 VAL A O 1
ATOM 693 N N . ARG A 1 93 ? -16.294 -7.095 13.404 1.00 86.69 93 ARG A N 1
ATOM 694 C CA . ARG A 1 93 ? -15.747 -8.368 12.909 1.00 86.69 93 ARG A CA 1
ATOM 695 C C . ARG A 1 93 ? -16.371 -8.787 11.576 1.00 86.69 93 ARG A C 1
ATOM 697 O O . ARG A 1 93 ? -15.637 -9.136 10.659 1.00 86.69 93 ARG A O 1
ATOM 704 N N . GLN A 1 94 ? -17.697 -8.705 11.457 1.00 89.50 94 GLN A N 1
ATOM 705 C CA . GLN A 1 94 ? -18.404 -9.011 10.207 1.00 89.50 94 GLN A CA 1
ATOM 706 C C . GLN A 1 94 ? -17.975 -8.080 9.069 1.00 89.50 94 GLN A C 1
ATOM 708 O O . GLN A 1 94 ? -17.655 -8.551 7.982 1.00 89.50 94 GLN A O 1
ATOM 713 N N . LEU A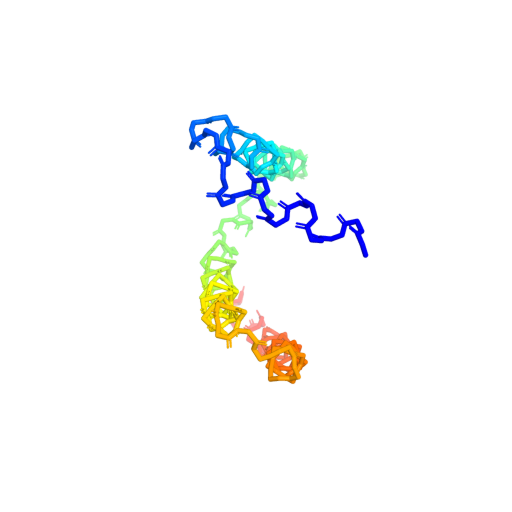 1 95 ? -17.919 -6.768 9.326 1.00 85.69 95 LEU A N 1
ATOM 714 C CA . LEU A 1 95 ? -17.492 -5.782 8.334 1.00 85.69 95 LEU A CA 1
ATOM 715 C C . LEU A 1 95 ? -16.056 -6.035 7.876 1.00 85.69 95 LEU A C 1
ATOM 717 O O . LEU A 1 95 ? -15.821 -6.070 6.675 1.00 85.69 95 LEU A O 1
ATOM 721 N N . THR A 1 96 ? -15.121 -6.294 8.793 1.00 88.25 96 THR A N 1
ATOM 722 C CA . THR A 1 96 ? -13.738 -6.630 8.429 1.00 88.25 96 THR A CA 1
ATOM 723 C C . THR A 1 96 ? -13.678 -7.875 7.549 1.00 88.25 96 THR A C 1
ATOM 725 O O . THR A 1 96 ? -12.997 -7.861 6.527 1.00 88.25 96 THR A O 1
ATOM 728 N N . THR A 1 97 ? -14.398 -8.945 7.903 1.00 89.50 97 THR A N 1
ATOM 729 C CA . THR A 1 97 ? -14.406 -10.184 7.112 1.00 89.50 97 THR A CA 1
ATOM 730 C C . THR A 1 97 ? -15.003 -9.967 5.723 1.00 89.50 97 THR A C 1
ATOM 732 O O . THR A 1 97 ? -14.419 -10.419 4.741 1.00 89.50 97 THR A O 1
ATOM 735 N N . HIS A 1 98 ? -16.123 -9.248 5.617 1.00 90.50 98 HIS A N 1
ATOM 736 C CA . HIS A 1 98 ? -16.733 -8.934 4.325 1.00 90.50 98 HIS A CA 1
ATOM 737 C C . HIS A 1 98 ? -15.832 -8.045 3.471 1.00 90.50 98 HIS A C 1
ATOM 739 O O . HIS A 1 98 ? -15.644 -8.340 2.295 1.00 90.50 98 HIS A O 1
ATOM 745 N N . SER A 1 99 ? -15.229 -7.006 4.051 1.00 88.31 99 SER A N 1
ATOM 746 C CA . SER A 1 99 ? -14.294 -6.138 3.337 1.00 88.31 99 SER A CA 1
ATOM 747 C C . SER A 1 99 ? -13.063 -6.899 2.849 1.00 88.31 99 SER A C 1
ATOM 749 O O . SER A 1 99 ? -12.672 -6.725 1.700 1.00 88.31 99 SER A O 1
ATOM 751 N N . LEU A 1 100 ? -12.485 -7.783 3.669 1.00 89.12 100 LEU A N 1
ATOM 752 C CA . LEU A 1 100 ? -11.356 -8.624 3.257 1.00 89.12 100 LEU A CA 1
ATOM 753 C C . LEU A 1 100 ? -11.730 -9.575 2.116 1.00 89.12 100 LEU A C 1
ATOM 755 O O . LEU A 1 100 ? -10.980 -9.679 1.150 1.00 89.12 100 LEU A O 1
ATOM 759 N N . LEU A 1 101 ? -12.893 -10.231 2.194 1.00 92.69 101 LEU A N 1
ATOM 760 C CA . LEU A 1 101 ? -13.398 -11.089 1.115 1.00 92.69 101 LEU A CA 1
ATOM 761 C C . LEU A 1 101 ? -13.609 -10.309 -0.184 1.00 92.69 101 LEU A C 1
ATOM 763 O O . LEU A 1 101 ? -13.241 -10.781 -1.256 1.00 92.69 101 LEU A O 1
ATOM 767 N N . LEU A 1 102 ? -14.178 -9.109 -0.087 1.00 90.19 102 LEU A N 1
ATOM 768 C CA . LEU A 1 102 ? -14.469 -8.260 -1.238 1.00 90.19 102 LEU A CA 1
ATOM 769 C C . LEU A 1 102 ? -13.177 -7.748 -1.891 1.00 90.19 102 LEU A C 1
ATOM 771 O O . LEU A 1 102 ? -13.070 -7.760 -3.114 1.00 90.19 102 LEU A O 1
ATOM 775 N N . ILE A 1 103 ? -12.167 -7.391 -1.090 1.00 89.81 103 ILE A N 1
ATOM 776 C CA . ILE A 1 103 ? -10.821 -7.052 -1.579 1.00 89.81 103 ILE A CA 1
ATOM 777 C C . ILE A 1 103 ? -10.167 -8.260 -2.259 1.00 89.81 103 ILE A C 1
ATOM 779 O O . ILE A 1 103 ? -9.619 -8.112 -3.348 1.00 89.81 103 ILE A O 1
ATOM 783 N N . ALA A 1 104 ? -10.238 -9.448 -1.652 1.00 89.94 104 ALA A N 1
ATOM 784 C CA . ALA A 1 104 ? -9.648 -10.660 -2.217 1.00 89.94 104 ALA A CA 1
ATOM 785 C C . ALA A 1 104 ? -10.283 -11.023 -3.570 1.00 89.94 104 ALA A C 1
ATOM 787 O O . ALA A 1 104 ? -9.570 -11.253 -4.546 1.00 89.94 104 ALA A O 1
ATOM 788 N N . LEU A 1 105 ? -11.616 -10.998 -3.657 1.00 92.56 105 LEU A N 1
ATOM 789 C CA . LEU A 1 105 ? -12.343 -11.208 -4.913 1.00 92.56 105 LEU A CA 1
ATOM 790 C C . LEU A 1 105 ? -12.012 -10.127 -5.948 1.00 92.56 105 LEU A C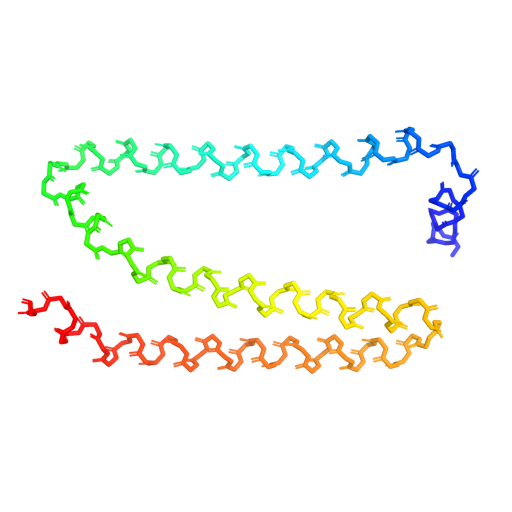 1
ATOM 792 O O . LEU A 1 105 ? -11.785 -10.445 -7.114 1.00 92.56 105 LEU A O 1
ATOM 796 N N . GLY A 1 106 ? -11.927 -8.865 -5.520 1.00 89.44 106 GLY A N 1
ATOM 797 C CA . GLY A 1 106 ? -11.523 -7.750 -6.374 1.00 89.44 106 GLY A CA 1
ATOM 798 C C . GLY A 1 106 ? -10.117 -7.928 -6.948 1.00 89.44 106 GLY A C 1
ATOM 799 O O . GLY A 1 106 ? -9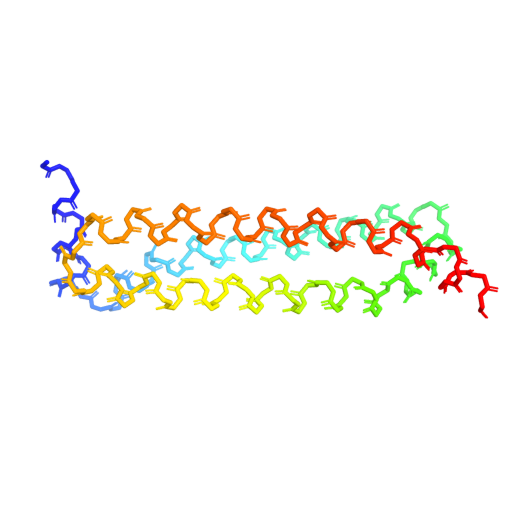.923 -7.717 -8.142 1.00 89.44 106 GLY A O 1
ATOM 800 N N . MET A 1 107 ? -9.148 -8.382 -6.145 1.00 87.75 107 MET A N 1
ATOM 801 C CA . MET A 1 107 ? -7.791 -8.683 -6.620 1.00 87.75 107 MET A CA 1
ATOM 802 C C . MET A 1 107 ? -7.775 -9.814 -7.644 1.00 87.75 107 MET A C 1
ATOM 804 O O . MET A 1 107 ? -7.109 -9.682 -8.668 1.00 87.75 107 MET A O 1
ATOM 808 N N . VAL A 1 108 ? -8.512 -10.902 -7.403 1.00 89.69 108 VAL A N 1
ATOM 809 C CA . VAL A 1 108 ? -8.612 -12.013 -8.364 1.00 89.69 108 VAL A CA 1
ATOM 810 C C . VAL A 1 108 ? -9.217 -11.524 -9.680 1.00 89.69 108 VAL A C 1
ATOM 812 O O . VAL A 1 108 ? -8.686 -11.820 -10.749 1.00 89.69 108 VAL A O 1
ATOM 815 N N . PHE A 1 109 ? -10.277 -10.717 -9.611 1.00 89.81 109 PHE A N 1
ATOM 816 C CA . PHE A 1 109 ? -10.920 -10.142 -10.790 1.00 89.81 109 PHE A CA 1
ATOM 817 C C . PHE A 1 109 ? -9.985 -9.209 -11.572 1.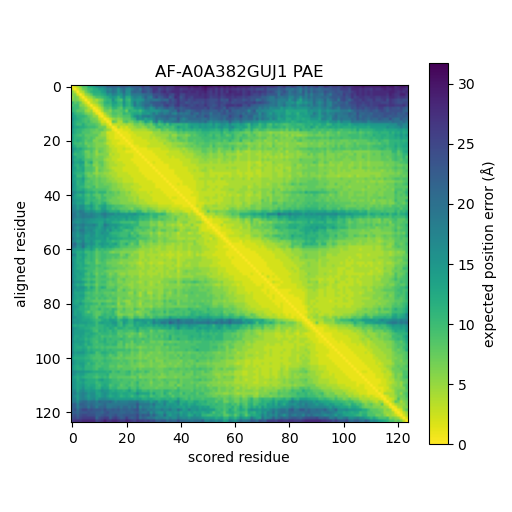00 89.81 109 PHE A C 1
ATOM 819 O O . PHE A 1 109 ? -9.850 -9.349 -12.786 1.00 89.81 109 PHE A O 1
ATOM 826 N N . ILE A 1 110 ? -9.291 -8.298 -10.883 1.00 87.25 110 ILE A N 1
ATOM 827 C CA . ILE A 1 110 ? -8.316 -7.381 -11.492 1.00 87.25 110 ILE A CA 1
ATOM 828 C C . ILE A 1 110 ? -7.146 -8.157 -12.107 1.00 87.25 110 ILE A C 1
ATOM 830 O O . ILE A 1 110 ? -6.718 -7.836 -13.212 1.00 87.25 110 ILE A O 1
ATOM 834 N N . SER A 1 111 ? -6.644 -9.190 -11.427 1.00 86.19 111 SER A N 1
ATOM 835 C CA . SER A 1 111 ? -5.563 -10.040 -11.935 1.00 86.19 111 SER A CA 1
ATOM 836 C C . SER A 1 111 ? -5.979 -10.782 -13.208 1.00 86.19 111 SER A C 1
ATOM 838 O O . SER A 1 111 ? -5.231 -10.793 -14.187 1.00 86.19 111 SER A O 1
ATOM 840 N N . PHE A 1 112 ? -7.202 -11.317 -13.238 1.00 88.31 112 PHE A N 1
ATOM 841 C CA . PHE A 1 112 ? -7.767 -11.963 -14.419 1.00 88.31 112 PHE A CA 1
ATOM 842 C C . PHE A 1 112 ? -7.937 -10.982 -15.591 1.00 88.31 112 PHE A C 1
ATOM 844 O O . PHE A 1 112 ? -7.509 -11.275 -16.710 1.00 88.31 112 PHE A O 1
ATOM 851 N N . LEU A 1 113 ? -8.477 -9.784 -15.334 1.00 85.81 113 LEU A N 1
ATOM 852 C CA . LEU A 1 113 ? -8.561 -8.711 -16.335 1.00 85.81 113 LEU A CA 1
ATOM 853 C C . LEU A 1 113 ? -7.177 -8.315 -16.863 1.00 85.81 113 LEU A C 1
ATOM 855 O O . LEU A 1 113 ? -7.007 -8.112 -18.067 1.00 85.81 113 LEU A O 1
ATOM 859 N N . GLY A 1 114 ? -6.194 -8.221 -15.965 1.00 82.94 114 GLY A N 1
ATOM 860 C CA . GLY A 1 114 ? -4.807 -7.912 -16.290 1.00 82.94 114 GLY A CA 1
ATOM 861 C C . GLY A 1 114 ? -4.200 -8.942 -17.237 1.00 82.94 114 GLY A C 1
ATOM 862 O O . GLY A 1 114 ? -3.608 -8.557 -18.239 1.00 82.94 114 GLY A O 1
ATOM 863 N N . MET A 1 115 ? -4.411 -10.239 -16.990 1.00 80.56 115 MET A N 1
ATOM 864 C CA . MET A 1 115 ? -3.926 -11.305 -17.878 1.00 80.56 115 MET A CA 1
ATOM 865 C C . MET A 1 115 ? -4.541 -11.251 -19.280 1.00 80.56 115 MET A C 1
ATOM 867 O O . MET A 1 115 ? -3.831 -11.454 -20.263 1.00 80.56 115 MET A O 1
ATOM 871 N N . ILE A 1 116 ? -5.835 -10.943 -19.392 1.00 82.25 116 ILE A N 1
ATOM 872 C CA . ILE A 1 116 ? -6.505 -10.825 -20.697 1.00 82.25 116 ILE A CA 1
ATOM 873 C C . ILE A 1 116 ? -6.024 -9.578 -21.450 1.00 82.25 116 ILE A C 1
ATOM 875 O O . ILE A 1 116 ? -5.783 -9.628 -22.657 1.00 82.25 116 ILE A O 1
ATOM 879 N N . THR A 1 117 ? -5.859 -8.464 -20.738 1.00 79.06 117 THR A N 1
ATOM 880 C CA . THR A 1 117 ? -5.547 -7.159 -21.338 1.00 79.06 117 THR A CA 1
ATOM 881 C C . THR A 1 117 ? -4.044 -6.966 -21.577 1.00 79.06 117 THR A C 1
ATOM 883 O O . THR A 1 117 ? -3.660 -6.131 -22.386 1.00 79.06 117 THR A O 1
ATOM 886 N N . LEU A 1 118 ? -3.179 -7.772 -20.951 1.00 71.75 118 LEU A N 1
ATOM 887 C CA . LEU A 1 118 ? -1.716 -7.704 -21.077 1.00 71.75 118 LEU A CA 1
ATOM 888 C C . LEU A 1 118 ? -1.238 -7.764 -22.536 1.00 71.75 118 LEU A C 1
ATOM 890 O O . LEU A 1 118 ? -0.434 -6.944 -22.964 1.00 71.75 118 LEU A O 1
ATOM 894 N N . ASN A 1 119 ? -1.762 -8.703 -23.324 1.00 69.56 119 ASN A N 1
ATOM 895 C CA . ASN A 1 119 ? -1.376 -8.845 -24.729 1.00 69.56 119 ASN A CA 1
ATOM 896 C C . ASN A 1 119 ? -1.777 -7.644 -25.609 1.00 69.56 119 ASN A C 1
ATOM 898 O O . ASN A 1 119 ? -0.920 -7.170 -26.354 1.00 69.56 119 ASN A O 1
ATOM 902 N N . PRO A 1 120 ? -3.026 -7.140 -25.570 1.00 68.50 120 PRO A N 1
ATOM 903 C CA . PRO A 1 120 ? -3.406 -5.972 -26.364 1.00 68.50 120 PRO A CA 1
ATOM 904 C C . PRO A 1 120 ? -2.786 -4.660 -25.866 1.00 68.50 120 PRO A C 1
ATOM 906 O O . PRO A 1 120 ? -2.528 -3.788 -26.687 1.00 68.50 120 PRO A O 1
ATOM 909 N N . LEU A 1 121 ? -2.509 -4.514 -24.565 1.00 64.44 121 LEU A N 1
ATOM 910 C CA . LEU A 1 121 ? -1.982 -3.262 -24.009 1.00 64.44 121 LEU A CA 1
ATOM 911 C C . LEU A 1 121 ? -0.497 -3.021 -24.332 1.00 64.44 121 LEU A C 1
ATOM 913 O O . LEU A 1 121 ? -0.082 -1.873 -24.405 1.00 64.44 121 LEU A O 1
ATOM 917 N N . PHE A 1 122 ? 0.294 -4.087 -24.507 1.00 64.06 122 PHE A N 1
ATOM 918 C CA . PHE A 1 122 ? 1.738 -3.998 -24.787 1.00 64.06 122 PHE A CA 1
ATOM 919 C C . PHE A 1 122 ? 2.118 -4.305 -26.246 1.00 64.06 122 PHE A C 1
ATOM 921 O O . PHE A 1 122 ? 3.294 -4.229 -26.597 1.00 64.06 122 PHE A O 1
ATOM 928 N N . ARG A 1 123 ? 1.153 -4.683 -27.098 1.00 59.44 123 ARG A N 1
ATOM 929 C CA . ARG A 1 123 ? 1.360 -4.848 -28.552 1.00 59.44 123 ARG A CA 1
ATOM 930 C C . ARG A 1 123 ? 0.870 -3.663 -29.392 1.00 59.44 123 ARG A C 1
ATOM 932 O O . ARG A 1 123 ? 1.187 -3.644 -30.579 1.00 59.44 123 ARG A O 1
ATOM 939 N N . ALA A 1 124 ? 0.083 -2.755 -28.818 1.00 47.81 124 ALA A N 1
ATOM 940 C CA . ALA A 1 124 ? -0.346 -1.506 -29.452 1.00 47.81 124 ALA A CA 1
ATOM 941 C C . ALA A 1 124 ? 0.681 -0.396 -29.195 1.00 47.81 124 ALA A C 1
ATOM 943 O O . ALA A 1 124 ? 0.882 0.422 -30.118 1.00 47.81 124 ALA A O 1
#

Foldseek 3Di:
DVVVVVVVCLVPPDVVVSCCVVVVVVVVVVVVVVVVVVVVLVVQVVVDPVSNVVVVLCVVVVVVVVVVVCVLVVVLVVVLVVVVVVVPVVVSVVSVVVSVVVVVVVVVVVVVVCVVCVVVSVVD

InterPro domains:
  IPR002528 Multi antimicrobial extrusion protein [PF01554] (25-123)
  IPR052031 Membrane Transporter and Flippase [PTHR43549] (8-123)

pLDDT: mean 82.47, std 12.25, range [38.44, 96.25]

Mean predicted aligned error: 8.86 Å

Organism: NCBI:txid408172

Solvent-accessible surface area (backbone atoms only — not comparable to full-atom values): 6956 Å² total; per-residue (Å²): 120,79,65,58,61,57,53,49,49,72,74,74,45,62,65,68,64,54,48,48,67,57,46,52,62,51,50,53,49,52,52,51,54,54,50,48,56,52,52,52,52,52,57,39,50,70,77,29,71,68,57,42,52,51,53,62,70,44,41,68,58,53,50,52,53,50,51,51,51,49,51,53,51,52,52,49,50,54,56,48,51,56,35,56,75,66,71,42,65,71,60,37,52,52,50,52,52,51,53,52,52,51,50,52,52,48,50,54,52,51,51,53,51,47,64,67,44,47,61,66,70,76,73,110